Protein AF-A0A646SZH4-F1 (afdb_monomer_lite)

Structure (mmCIF, N/CA/C/O backbone):
data_AF-A0A646SZH4-F1
#
_entry.id   AF-A0A646SZH4-F1
#
loop_
_atom_site.group_PDB
_atom_site.id
_atom_site.type_symbol
_atom_site.label_atom_id
_atom_site.label_alt_id
_atom_site.label_comp_id
_atom_site.label_asym_id
_atom_site.label_entity_id
_atom_site.label_seq_id
_atom_site.pdbx_PDB_ins_code
_atom_site.Cartn_x
_atom_site.Cartn_y
_atom_site.Cartn_z
_atom_site.occupancy
_atom_site.B_iso_or_equiv
_atom_site.auth_seq_id
_atom_site.auth_comp_id
_atom_site.auth_asym_id
_atom_site.auth_atom_id
_atom_site.pdbx_PDB_model_num
ATOM 1 N N . LYS A 1 1 ? -3.674 -12.972 -6.506 1.00 77.25 1 LYS A N 1
ATOM 2 C CA . LYS A 1 1 ? -2.337 -12.340 -6.353 1.00 77.25 1 LYS A CA 1
ATOM 3 C C . LYS A 1 1 ? -2.435 -10.826 -6.140 1.00 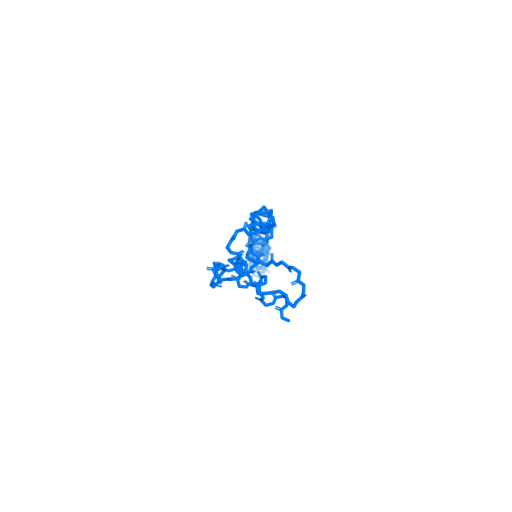77.25 1 LYS A C 1
ATOM 5 O O . LYS A 1 1 ? -1.897 -10.365 -5.151 1.00 77.25 1 LYS A O 1
ATOM 10 N N . ALA A 1 2 ? -3.189 -10.075 -6.956 1.00 86.81 2 ALA A N 1
ATOM 11 C CA . ALA A 1 2 ? -3.334 -8.615 -6.804 1.00 86.81 2 ALA A CA 1
ATOM 12 C C . ALA A 1 2 ? -3.737 -8.146 -5.387 1.00 86.81 2 ALA A C 1
ATOM 14 O O . ALA A 1 2 ? -3.052 -7.314 -4.805 1.00 86.81 2 ALA A O 1
ATOM 15 N N . TYR A 1 3 ? -4.779 -8.740 -4.791 1.00 89.56 3 TYR A N 1
ATOM 16 C CA . TYR A 1 3 ? -5.211 -8.403 -3.424 1.00 89.56 3 TYR A CA 1
ATOM 17 C C . TYR A 1 3 ? -4.104 -8.587 -2.371 1.00 89.56 3 TYR A C 1
ATOM 19 O O . TYR A 1 3 ? -3.931 -7.746 -1.497 1.00 89.56 3 TYR A O 1
ATOM 27 N N . GLN A 1 4 ? -3.311 -9.655 -2.485 1.00 92.62 4 GLN A N 1
ATOM 28 C CA . GLN A 1 4 ? -2.200 -9.926 -1.571 1.00 92.62 4 GLN A CA 1
ATOM 29 C C . GLN A 1 4 ? -1.112 -8.849 -1.671 1.00 92.62 4 GLN A C 1
ATOM 31 O O . GLN A 1 4 ? -0.610 -8.404 -0.643 1.00 92.62 4 GLN A O 1
ATOM 36 N N . CYS A 1 5 ? -0.777 -8.404 -2.887 1.00 93.50 5 CYS A N 1
ATOM 37 C CA . CYS A 1 5 ? 0.184 -7.319 -3.086 1.00 93.50 5 CYS A CA 1
ATOM 38 C C . CYS A 1 5 ? -0.333 -6.008 -2.481 1.00 93.50 5 CYS A C 1
ATOM 40 O O . CYS A 1 5 ? 0.395 -5.337 -1.758 1.00 93.50 5 CYS A O 1
ATOM 42 N N . LEU A 1 6 ? -1.608 -5.675 -2.704 1.00 92.00 6 LEU A N 1
ATOM 43 C CA . LEU A 1 6 ? -2.226 -4.482 -2.118 1.00 92.00 6 LEU A CA 1
ATOM 44 C C . LEU A 1 6 ? -2.271 -4.545 -0.589 1.00 92.00 6 LEU A C 1
ATOM 46 O O . LEU A 1 6 ? -2.026 -3.541 0.068 1.00 92.00 6 LEU A O 1
ATOM 50 N N . PHE A 1 7 ? -2.514 -5.720 -0.010 1.00 91.81 7 PHE A N 1
ATOM 51 C CA . PHE A 1 7 ? -2.462 -5.914 1.438 1.00 91.81 7 PHE A CA 1
ATOM 52 C C . PHE A 1 7 ? -1.040 -5.742 2.007 1.00 91.81 7 PHE A C 1
ATOM 54 O O . PHE A 1 7 ? -0.850 -5.110 3.047 1.00 91.81 7 PHE A O 1
ATOM 61 N N . GLN A 1 8 ? -0.017 -6.248 1.315 1.00 93.94 8 GLN A N 1
ATOM 62 C CA . GLN A 1 8 ? 1.391 -6.032 1.679 1.00 93.94 8 GLN A CA 1
ATOM 63 C C . GLN A 1 8 ? 1.779 -4.549 1.616 1.00 93.94 8 GLN A C 1
ATOM 65 O O . GLN A 1 8 ? 2.417 -4.028 2.532 1.00 93.94 8 GLN A O 1
ATOM 70 N N . VAL A 1 9 ? 1.311 -3.842 0.585 1.00 93.88 9 VAL A N 1
ATOM 71 C CA . VAL A 1 9 ? 1.461 -2.386 0.470 1.00 93.88 9 VAL A CA 1
ATOM 72 C C . VAL A 1 9 ? 0.734 -1.668 1.605 1.00 93.88 9 VAL A C 1
ATOM 74 O O . VAL A 1 9 ? 1.319 -0.797 2.243 1.00 93.88 9 VAL A O 1
ATOM 77 N N . ALA A 1 10 ? -0.498 -2.071 1.921 1.00 92.69 10 ALA A N 1
ATOM 78 C CA . ALA A 1 10 ? -1.294 -1.443 2.971 1.00 92.69 10 ALA A CA 1
ATOM 79 C C . ALA A 1 10 ? -0.683 -1.596 4.374 1.00 92.69 10 ALA A C 1
ATOM 81 O O . ALA A 1 10 ? -0.842 -0.725 5.224 1.00 92.69 10 ALA A O 1
ATOM 82 N N . THR A 1 11 ? 0.045 -2.690 4.602 1.00 92.06 11 THR A N 1
ATOM 83 C CA . THR A 1 11 ? 0.745 -2.983 5.863 1.00 92.06 11 THR A CA 1
ATOM 84 C C . THR A 1 11 ? 2.193 -2.484 5.886 1.00 92.06 11 THR A C 1
ATOM 86 O O . THR A 1 11 ? 2.896 -2.714 6.870 1.00 92.06 11 THR A O 1
ATOM 89 N N . PHE A 1 12 ? 2.654 -1.821 4.818 1.00 91.44 12 PHE A N 1
ATOM 90 C CA . PHE A 1 12 ? 4.036 -1.369 4.620 1.00 91.44 12 PHE A CA 1
ATOM 91 C C . PHE A 1 12 ? 5.096 -2.480 4.739 1.00 91.44 12 PHE A C 1
ATOM 93 O O . PHE A 1 12 ? 6.264 -2.213 5.027 1.00 91.44 12 PHE A O 1
ATOM 100 N N . LYS A 1 13 ? 4.733 -3.741 4.479 1.00 92.62 13 LYS A N 1
ATOM 101 C CA . LYS A 1 13 ? 5.656 -4.887 4.521 1.00 92.62 13 LYS A CA 1
ATOM 102 C C . LYS A 1 13 ? 5.921 -5.404 3.114 1.00 92.62 13 LYS A C 1
ATOM 104 O O . LYS A 1 13 ? 5.003 -5.850 2.443 1.00 92.62 13 LYS A O 1
ATOM 109 N N . GLY A 1 14 ? 7.176 -5.347 2.662 1.00 91.88 14 GLY A N 1
ATOM 110 C CA . GLY A 1 14 ? 7.549 -5.765 1.298 1.00 91.88 14 GLY A CA 1
ATOM 111 C C . GLY A 1 14 ? 7.050 -4.826 0.188 1.00 91.88 14 GLY A C 1
ATOM 112 O O . GLY A 1 14 ? 7.234 -5.107 -0.992 1.00 91.88 14 GLY A O 1
ATOM 113 N N . TRP A 1 15 ? 6.454 -3.685 0.550 1.00 94.25 15 TRP A N 1
ATOM 114 C CA . TRP A 1 15 ? 5.832 -2.746 -0.386 1.00 94.25 15 TRP A CA 1
ATOM 115 C C . TRP A 1 15 ? 6.820 -2.110 -1.371 1.00 94.25 15 TRP A C 1
ATOM 117 O O . TRP A 1 15 ? 6.455 -1.859 -2.513 1.00 94.25 15 TRP A O 1
ATOM 127 N N . ILE A 1 16 ? 8.076 -1.905 -0.957 1.00 94.75 16 ILE A N 1
ATOM 128 C CA . ILE A 1 16 ? 9.127 -1.313 -1.799 1.00 94.75 16 ILE A CA 1
ATOM 129 C C . ILE A 1 16 ? 9.408 -2.191 -3.022 1.00 94.75 16 ILE A C 1
ATOM 131 O O . ILE A 1 16 ? 9.535 -1.673 -4.123 1.00 94.75 16 ILE A O 1
ATOM 135 N N . GLN A 1 17 ? 9.475 -3.514 -2.847 1.00 95.00 17 GLN A N 1
ATOM 136 C CA . GLN A 1 17 ? 9.743 -4.450 -3.946 1.00 95.00 17 GLN A CA 1
ATOM 137 C C . GLN A 1 17 ? 8.598 -4.423 -4.961 1.00 95.00 17 GLN A C 1
ATOM 139 O O . GLN A 1 17 ? 8.831 -4.221 -6.144 1.00 95.00 17 GLN A O 1
ATOM 144 N N . ILE A 1 18 ? 7.355 -4.499 -4.473 1.00 95.31 18 ILE A N 1
ATOM 145 C CA . ILE A 1 18 ? 6.149 -4.405 -5.309 1.00 95.31 18 ILE A CA 1
ATOM 146 C C . ILE A 1 18 ? 6.099 -3.071 -6.061 1.00 95.31 18 ILE A C 1
ATOM 148 O O . ILE 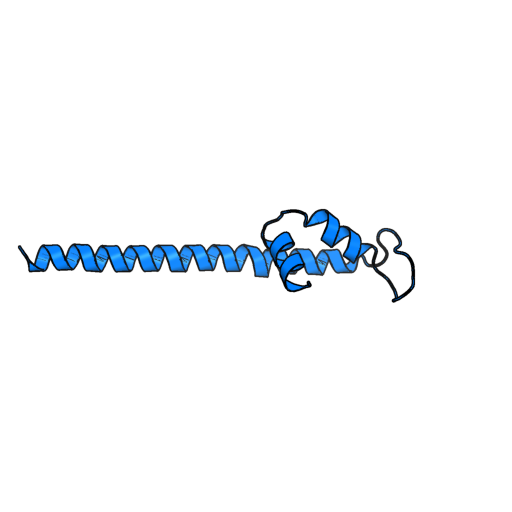A 1 18 ? 5.751 -3.033 -7.239 1.00 95.31 18 ILE A O 1
ATOM 152 N N . MET A 1 19 ? 6.421 -1.974 -5.374 1.00 95.69 19 MET A N 1
ATOM 153 C CA . MET A 1 19 ? 6.414 -0.641 -5.958 1.00 95.69 19 MET A CA 1
ATOM 154 C C . MET A 1 19 ? 7.480 -0.521 -7.053 1.00 95.69 19 MET A C 1
ATOM 156 O O . MET A 1 19 ? 7.158 -0.079 -8.151 1.00 95.69 19 MET A O 1
ATOM 160 N N . ASN A 1 20 ? 8.711 -0.961 -6.785 1.00 95.00 20 ASN A N 1
ATOM 161 C CA . ASN A 1 20 ? 9.802 -0.934 -7.758 1.00 95.00 20 ASN A CA 1
ATOM 162 C C . ASN A 1 20 ? 9.481 -1.793 -8.990 1.00 95.00 20 ASN A C 1
ATOM 164 O O . ASN A 1 20 ? 9.623 -1.315 -10.111 1.00 95.00 20 ASN A O 1
ATOM 168 N N . ASP A 1 21 ? 8.954 -3.006 -8.796 1.00 94.88 21 ASP A N 1
ATOM 169 C CA . ASP A 1 21 ? 8.544 -3.885 -9.898 1.00 94.88 21 ASP A CA 1
ATOM 170 C C . ASP A 1 21 ? 7.454 -3.238 -10.773 1.00 94.88 21 ASP A C 1
ATOM 172 O O . ASP A 1 21 ? 7.446 -3.396 -11.995 1.00 94.88 21 ASP A O 1
ATOM 176 N N . ALA A 1 22 ? 6.534 -2.483 -10.163 1.00 94.69 22 ALA A N 1
ATOM 177 C CA . ALA A 1 22 ? 5.497 -1.749 -10.882 1.00 94.69 22 ALA A CA 1
ATOM 178 C C . ALA A 1 22 ? 6.048 -0.520 -11.628 1.00 94.69 22 ALA A C 1
ATOM 180 O O . ALA A 1 22 ? 5.636 -0.259 -12.758 1.00 94.69 22 ALA A O 1
ATOM 181 N N . ILE A 1 23 ? 6.986 0.219 -11.037 1.00 96.56 23 ILE A N 1
ATOM 182 C CA . ILE A 1 23 ? 7.630 1.392 -11.654 1.00 96.56 23 ILE A CA 1
ATOM 183 C C . ILE A 1 23 ? 8.501 0.990 -12.847 1.00 96.56 23 ILE A C 1
ATOM 185 O O . ILE A 1 23 ? 8.527 1.684 -13.863 1.00 96.56 23 ILE A O 1
ATOM 189 N N . ASP A 1 24 ? 9.178 -0.150 -12.753 1.00 96.50 24 ASP A N 1
ATOM 190 C CA . ASP A 1 24 ? 10.055 -0.643 -13.815 1.00 96.50 24 ASP A CA 1
ATOM 191 C C . ASP A 1 24 ? 9.283 -1.392 -14.919 1.00 96.50 24 ASP A C 1
ATOM 193 O O . ASP A 1 24 ? 9.862 -1.803 -15.936 1.00 96.50 24 ASP A O 1
ATOM 197 N N . SER A 1 25 ? 7.969 -1.573 -14.730 1.00 94.81 25 SER A N 1
ATOM 198 C CA . SER A 1 25 ? 7.096 -2.291 -15.655 1.00 94.81 25 SER A CA 1
ATOM 199 C C . SER A 1 25 ? 6.897 -1.550 -16.980 1.00 94.81 25 SER A C 1
ATOM 201 O O . SER A 1 25 ? 6.866 -0.320 -17.060 1.00 94.81 25 SER A O 1
ATOM 203 N N . ARG A 1 26 ? 6.759 -2.336 -18.049 1.00 92.12 26 ARG A N 1
ATOM 204 C CA . ARG A 1 26 ? 6.519 -1.872 -19.420 1.00 92.12 26 ARG A CA 1
ATOM 205 C C . ARG A 1 26 ? 5.685 -2.913 -20.172 1.00 92.12 26 ARG A C 1
ATOM 207 O O . ARG A 1 26 ? 4.913 -3.636 -19.547 1.00 92.12 26 ARG A O 1
ATOM 214 N N . GLU A 1 27 ? 5.769 -2.964 -21.497 1.00 93.88 27 GLU A N 1
ATOM 215 C CA . GLU A 1 27 ? 4.946 -3.866 -22.308 1.00 93.88 27 GLU A CA 1
ATOM 216 C C . GLU A 1 27 ? 5.149 -5.348 -21.959 1.00 93.88 27 GLU A C 1
ATOM 218 O O . GLU A 1 27 ? 6.234 -5.789 -21.568 1.00 93.88 27 GLU A O 1
ATOM 223 N N . VAL A 1 28 ? 4.093 -6.140 -22.157 1.00 93.12 28 VAL A N 1
ATOM 224 C CA . VAL A 1 28 ? 4.124 -7.589 -21.936 1.00 93.12 28 VAL A CA 1
ATOM 225 C C . VAL A 1 28 ? 5.205 -8.229 -22.811 1.00 93.12 28 VAL A C 1
ATOM 227 O O . VAL A 1 28 ? 5.289 -7.976 -24.010 1.00 93.12 28 VAL A O 1
ATOM 230 N N . GLY A 1 29 ? 6.037 -9.076 -22.204 1.00 93.88 29 GLY A N 1
ATOM 231 C CA . GLY A 1 29 ? 7.132 -9.760 -22.898 1.00 93.88 29 GLY A CA 1
ATOM 232 C C . GLY A 1 29 ? 8.399 -8.916 -23.080 1.00 93.88 29 GLY A C 1
ATOM 233 O O . GLY A 1 29 ? 9.362 -9.394 -23.677 1.00 93.88 29 GLY A O 1
ATOM 234 N N . LYS A 1 30 ? 8.441 -7.686 -22.553 1.00 94.81 30 LYS A N 1
ATOM 235 C CA . LYS A 1 30 ? 9.673 -6.898 -22.437 1.00 94.81 30 LYS A CA 1
ATOM 236 C C . LYS A 1 30 ? 10.249 -7.051 -21.027 1.00 94.81 30 LYS A C 1
ATOM 238 O O . LYS A 1 30 ? 9.511 -7.077 -20.047 1.00 94.81 30 LYS A O 1
ATOM 243 N N . GLN A 1 31 ? 11.578 -7.123 -20.927 1.00 94.06 31 GLN A N 1
ATOM 244 C CA . GLN A 1 31 ? 12.288 -7.044 -19.640 1.00 94.06 31 GLN A CA 1
ATOM 245 C C . G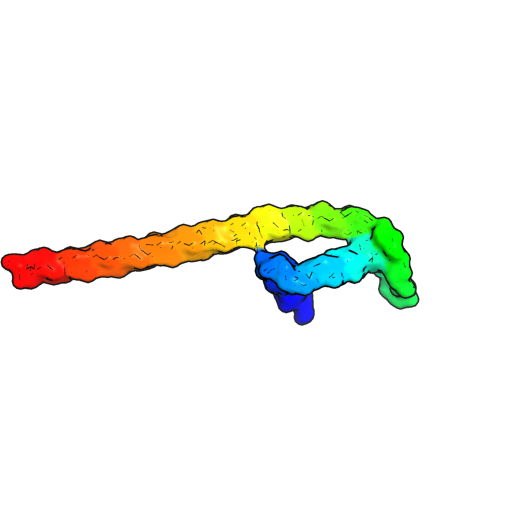LN A 1 31 ? 11.923 -5.730 -18.925 1.00 94.06 31 GLN A C 1
ATOM 247 O O . GLN A 1 31 ? 11.553 -4.809 -19.628 1.00 94.06 31 GLN A O 1
ATOM 252 N N . PRO A 1 32 ? 12.031 -5.543 -17.602 1.00 95.62 32 PRO A N 1
ATOM 253 C CA . PRO A 1 32 ? 11.855 -4.229 -16.964 1.00 95.62 32 PRO A CA 1
ATOM 254 C C . PRO A 1 32 ? 12.970 -3.237 -17.351 1.00 95.62 32 PRO A C 1
ATOM 256 O O . PRO A 1 32 ? 14.041 -3.658 -17.796 1.00 95.62 32 PRO A O 1
ATOM 259 N N . ILE A 1 33 ? 12.723 -1.928 -17.258 1.00 95.19 33 ILE A N 1
ATOM 260 C CA . ILE A 1 33 ? 13.768 -0.881 -17.262 1.00 95.19 33 ILE A CA 1
ATOM 261 C C . ILE A 1 33 ? 13.466 0.043 -16.104 1.00 95.19 33 ILE A C 1
ATOM 263 O O . ILE A 1 33 ? 12.325 0.483 -15.951 1.00 95.19 33 ILE A O 1
ATOM 267 N N . ARG A 1 34 ? 14.527 0.387 -15.377 1.00 94.31 34 ARG A N 1
ATOM 268 C CA . ARG A 1 34 ? 14.480 1.300 -14.249 1.00 94.31 34 ARG A CA 1
ATOM 269 C C . ARG A 1 34 ? 13.685 2.567 -14.572 1.00 94.31 34 ARG A C 1
ATOM 271 O O . ARG A 1 34 ? 14.025 3.275 -15.516 1.00 94.31 34 ARG A O 1
ATOM 278 N N . GLU A 1 35 ? 12.669 2.843 -13.760 1.00 93.19 35 GLU A N 1
ATOM 279 C CA . GLU A 1 35 ? 11.886 4.087 -13.770 1.00 93.19 35 GLU A CA 1
ATOM 280 C C . GLU A 1 35 ? 11.167 4.393 -15.101 1.00 93.19 35 GLU A C 1
ATOM 282 O O . GLU A 1 35 ? 10.851 5.545 -15.394 1.00 93.19 35 GLU A O 1
ATOM 287 N N . THR A 1 36 ? 10.836 3.366 -15.897 1.00 95.00 36 THR A N 1
ATOM 288 C CA . THR A 1 36 ? 10.071 3.546 -17.151 1.00 95.00 36 THR A CA 1
ATOM 289 C C . THR A 1 36 ? 8.664 4.096 -16.904 1.00 95.00 36 THR A C 1
ATOM 291 O O . THR A 1 36 ? 8.179 4.926 -17.672 1.00 95.00 36 THR A O 1
ATOM 294 N N . ASN A 1 37 ? 7.995 3.645 -15.841 1.00 93.56 37 ASN A N 1
ATOM 295 C CA . ASN A 1 37 ? 6.611 3.988 -15.532 1.00 93.56 37 ASN A CA 1
ATOM 296 C C . ASN A 1 37 ? 6.511 4.810 -14.240 1.00 93.56 37 ASN A C 1
ATOM 298 O O . ASN A 1 37 ? 5.931 4.394 -13.235 1.00 93.56 37 ASN A O 1
ATOM 302 N N . ILE A 1 38 ? 7.081 6.015 -14.276 1.00 93.25 38 ILE A N 1
ATOM 303 C CA . ILE A 1 38 ? 7.157 6.922 -13.122 1.00 93.25 38 ILE A CA 1
ATOM 304 C C . ILE A 1 38 ? 5.782 7.301 -12.539 1.00 93.25 38 ILE A C 1
ATOM 306 O O . ILE A 1 38 ? 5.658 7.573 -11.347 1.00 93.25 38 ILE A O 1
ATOM 310 N N . TYR A 1 39 ? 4.713 7.264 -13.339 1.00 94.25 39 TYR A N 1
ATOM 311 C CA . TYR A 1 39 ? 3.357 7.568 -12.870 1.00 94.25 39 TYR A CA 1
ATOM 312 C C . TYR A 1 39 ? 2.838 6.566 -11.826 1.00 94.25 39 TYR A C 1
ATOM 314 O O . TYR A 1 39 ? 1.928 6.894 -11.063 1.00 94.25 39 TYR A O 1
ATOM 322 N N . MET A 1 40 ? 3.443 5.378 -11.725 1.00 94.69 40 MET A N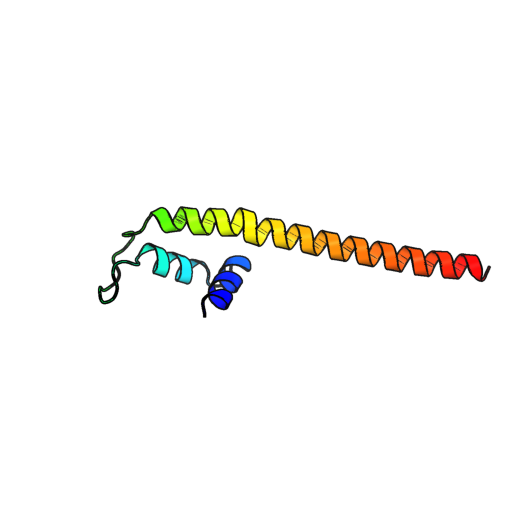 1
ATOM 323 C CA . MET A 1 40 ? 3.082 4.382 -10.713 1.00 94.69 40 MET A CA 1
ATOM 324 C C . MET A 1 40 ? 3.357 4.857 -9.283 1.00 94.69 40 MET A C 1
ATOM 326 O O . MET A 1 40 ? 2.632 4.454 -8.374 1.00 94.69 40 MET A O 1
ATOM 330 N N . TYR A 1 41 ? 4.304 5.780 -9.063 1.00 94.19 41 TYR A N 1
ATOM 331 C CA . TYR A 1 41 ? 4.483 6.405 -7.746 1.00 94.19 41 TYR A CA 1
ATOM 332 C C . TYR A 1 41 ? 3.195 7.071 -7.256 1.00 94.19 41 TYR A C 1
ATOM 334 O O . TYR A 1 41 ? 2.803 6.885 -6.105 1.00 94.19 41 TYR A O 1
ATOM 342 N N . LEU A 1 42 ? 2.504 7.803 -8.137 1.00 95.75 42 LEU A N 1
ATOM 343 C CA . LEU A 1 42 ? 1.260 8.482 -7.780 1.00 95.75 42 LEU A CA 1
ATOM 344 C C . LEU A 1 42 ? 0.189 7.473 -7.372 1.00 95.75 42 LEU A C 1
ATOM 346 O O . LEU A 1 42 ? -0.463 7.672 -6.350 1.00 95.75 42 LEU A O 1
ATOM 350 N N . TYR A 1 43 ? 0.055 6.365 -8.105 1.00 94.94 43 TYR A N 1
ATOM 351 C CA . TYR A 1 43 ? -0.879 5.296 -7.750 1.00 94.94 43 TYR A CA 1
ATOM 352 C C . TYR A 1 43 ? -0.666 4.800 -6.311 1.00 94.94 43 TYR A C 1
ATOM 354 O O . TYR A 1 43 ? -1.621 4.751 -5.532 1.00 94.94 43 TYR A O 1
ATOM 362 N N . PHE A 1 44 ? 0.578 4.492 -5.926 1.00 95.06 44 PHE A N 1
ATOM 363 C CA . PHE A 1 44 ? 0.872 4.014 -4.572 1.00 95.06 44 PHE A CA 1
ATOM 364 C C . PHE A 1 44 ? 0.669 5.089 -3.504 1.00 95.06 44 PHE A C 1
ATOM 366 O O . PHE A 1 44 ? 0.147 4.776 -2.435 1.00 95.06 44 PHE A O 1
ATOM 373 N N . VAL A 1 45 ? 1.003 6.351 -3.786 1.00 94.50 45 VAL A N 1
ATOM 374 C CA . VAL A 1 45 ? 0.739 7.470 -2.866 1.00 94.50 45 VAL A CA 1
ATOM 375 C C . VAL A 1 45 ? -0.761 7.612 -2.601 1.00 94.50 45 VAL A C 1
ATOM 377 O O . VAL A 1 45 ? -1.179 7.638 -1.443 1.00 94.50 45 VAL A O 1
ATOM 380 N N . PHE A 1 46 ? -1.587 7.628 -3.652 1.00 94.69 46 PHE A N 1
ATOM 381 C CA . PHE A 1 46 ? -3.043 7.680 -3.510 1.00 94.69 46 PHE A CA 1
ATOM 382 C C . PHE A 1 46 ? -3.579 6.466 -2.746 1.00 94.69 46 PHE A C 1
ATOM 384 O O . PHE A 1 46 ? -4.379 6.622 -1.825 1.00 94.69 46 PHE A O 1
ATOM 391 N N . PHE A 1 47 ? -3.110 5.260 -3.068 1.00 94.00 47 PHE A N 1
ATOM 392 C CA . PHE A 1 47 ? -3.533 4.046 -2.373 1.00 94.00 47 PHE A CA 1
ATOM 393 C C . PHE A 1 47 ? -3.160 4.054 -0.883 1.00 94.00 47 PHE A C 1
ATOM 395 O O . PHE A 1 47 ? -3.958 3.634 -0.052 1.00 94.00 47 PHE A O 1
ATOM 402 N N . ILE A 1 48 ? -1.986 4.560 -0.511 1.00 91.31 48 ILE A N 1
ATOM 403 C CA . ILE A 1 48 ? -1.563 4.623 0.894 1.00 91.31 48 ILE A CA 1
ATOM 404 C C . ILE A 1 48 ? -2.400 5.646 1.676 1.00 91.31 48 ILE A C 1
ATOM 406 O O . ILE A 1 48 ? -2.859 5.350 2.782 1.00 91.31 48 ILE A O 1
ATOM 410 N N . ILE A 1 49 ? -2.633 6.829 1.099 1.00 90.81 49 ILE A N 1
ATOM 411 C CA . ILE A 1 49 ? -3.403 7.898 1.749 1.00 90.81 49 ILE A CA 1
ATOM 412 C C . ILE A 1 49 ? -4.878 7.499 1.880 1.00 90.81 49 ILE A C 1
ATOM 414 O O . ILE A 1 49 ? -5.447 7.565 2.966 1.00 90.81 49 ILE A O 1
ATOM 418 N N . PHE A 1 50 ? -5.513 7.072 0.790 1.00 89.00 50 PHE A N 1
ATOM 419 C CA . PHE A 1 50 ? -6.950 6.788 0.788 1.00 89.00 50 PHE A CA 1
ATOM 420 C C . PHE A 1 50 ? -7.280 5.358 1.203 1.00 89.00 50 PHE A C 1
ATOM 422 O O . PHE A 1 50 ? -8.301 5.128 1.835 1.00 89.00 50 PHE A O 1
ATOM 429 N N . GLY A 1 51 ? -6.444 4.387 0.855 1.00 85.38 51 GLY A N 1
ATOM 430 C CA . GLY A 1 51 ? -6.656 2.987 1.205 1.00 85.38 51 GLY A CA 1
ATOM 431 C C . GLY A 1 51 ? -6.235 2.713 2.641 1.00 85.38 51 GLY A C 1
ATOM 432 O O . GLY A 1 51 ? -7.075 2.399 3.480 1.00 85.38 51 GLY A O 1
ATOM 433 N N . SER A 1 52 ? -4.945 2.847 2.947 1.00 85.31 52 SER A N 1
ATOM 434 C CA . SER A 1 52 ? -4.404 2.413 4.241 1.00 85.31 52 SER A CA 1
ATOM 435 C C . SER A 1 52 ? -4.820 3.323 5.393 1.00 85.31 52 SER A C 1
ATOM 437 O O . SER A 1 52 ? -5.330 2.839 6.401 1.00 85.31 52 SER A O 1
ATOM 439 N N . PHE A 1 53 ? -4.624 4.637 5.256 1.00 85.00 53 PHE A N 1
ATOM 440 C CA . PHE A 1 53 ? -4.854 5.568 6.363 1.00 85.00 53 PHE A CA 1
ATOM 441 C C . PHE A 1 53 ? -6.344 5.695 6.709 1.00 85.00 53 PHE A C 1
ATOM 443 O O . PHE A 1 53 ? -6.715 5.590 7.877 1.00 85.00 53 PHE A O 1
ATOM 450 N N . PHE A 1 54 ? -7.218 5.833 5.706 1.00 89.06 54 PHE A N 1
ATOM 451 C CA . PHE A 1 54 ? -8.665 5.885 5.940 1.00 89.06 54 PHE A CA 1
ATOM 452 C C . PHE A 1 54 ? -9.207 4.571 6.515 1.00 89.06 54 PHE A C 1
ATOM 454 O O . PHE A 1 54 ? -9.938 4.598 7.502 1.00 89.06 54 PHE A O 1
ATOM 461 N N . THR A 1 55 ? -8.821 3.419 5.948 1.00 88.69 55 THR A N 1
ATOM 462 C CA . THR A 1 55 ? -9.324 2.114 6.410 1.00 88.69 55 THR A CA 1
ATOM 463 C C . THR A 1 55 ? -8.882 1.813 7.839 1.00 88.69 55 THR A C 1
ATOM 465 O O . THR A 1 55 ? -9.699 1.351 8.632 1.00 88.69 55 THR A O 1
ATOM 468 N N . LEU A 1 56 ? -7.626 2.104 8.203 1.00 88.75 56 LEU A N 1
ATOM 469 C CA . LEU A 1 56 ? -7.145 1.923 9.577 1.00 88.75 56 LEU A CA 1
ATOM 470 C C . LEU A 1 56 ? -7.896 2.824 10.562 1.00 88.75 56 LEU A C 1
ATOM 472 O O . LEU A 1 56 ? -8.354 2.343 11.597 1.00 88.75 56 LEU A O 1
ATOM 476 N N . ASN A 1 57 ? -8.071 4.103 10.226 1.00 88.75 57 ASN A N 1
ATOM 477 C CA . ASN A 1 57 ? -8.783 5.046 11.088 1.00 88.75 57 ASN A CA 1
ATOM 478 C C . ASN A 1 57 ? -10.260 4.664 11.260 1.00 88.75 57 ASN A C 1
ATOM 480 O O . ASN A 1 57 ? -10.777 4.704 12.375 1.00 88.75 57 ASN A O 1
ATOM 484 N N . LEU A 1 58 ? -10.928 4.234 10.185 1.00 90.88 58 LEU A N 1
ATOM 485 C CA . LEU A 1 58 ? -12.307 3.748 10.238 1.00 90.88 58 LEU A CA 1
ATOM 486 C C . LEU A 1 58 ? -12.417 2.477 11.088 1.00 90.88 58 LEU A C 1
ATOM 488 O O . LEU A 1 58 ? -13.317 2.366 11.916 1.00 90.88 58 LEU A O 1
ATOM 492 N N . PHE A 1 59 ? -11.494 1.530 10.911 1.00 93.88 59 PHE A N 1
ATOM 493 C CA . PHE A 1 59 ? -11.484 0.278 11.662 1.00 93.88 59 PHE A CA 1
ATOM 494 C C . PHE A 1 59 ? -11.318 0.518 13.167 1.00 93.88 59 PHE A C 1
ATOM 496 O O . PHE A 1 59 ? -12.069 -0.041 13.965 1.00 93.88 59 PHE A O 1
ATOM 503 N N . ILE A 1 60 ? -10.389 1.399 13.554 1.00 94.69 60 ILE A N 1
ATOM 504 C CA . ILE A 1 60 ? -10.207 1.812 14.952 1.00 94.69 60 ILE A CA 1
ATOM 505 C C . ILE A 1 60 ? -11.483 2.478 15.485 1.00 94.69 60 ILE A C 1
ATOM 507 O O . ILE A 1 60 ? -11.909 2.154 16.592 1.00 94.69 60 ILE A O 1
ATOM 511 N N . GLY A 1 61 ? -12.118 3.351 14.696 1.00 96.00 61 GLY A N 1
ATOM 512 C CA . GLY A 1 61 ? -13.382 3.997 15.061 1.00 96.00 61 GLY A CA 1
ATOM 513 C C . GLY A 1 61 ? -14.490 2.989 15.371 1.00 96.00 61 GLY A C 1
ATOM 514 O O . GLY A 1 61 ? -15.042 3.000 16.467 1.00 96.00 61 GLY A O 1
ATOM 515 N N . VAL A 1 62 ? -14.741 2.045 14.460 1.00 96.19 62 VA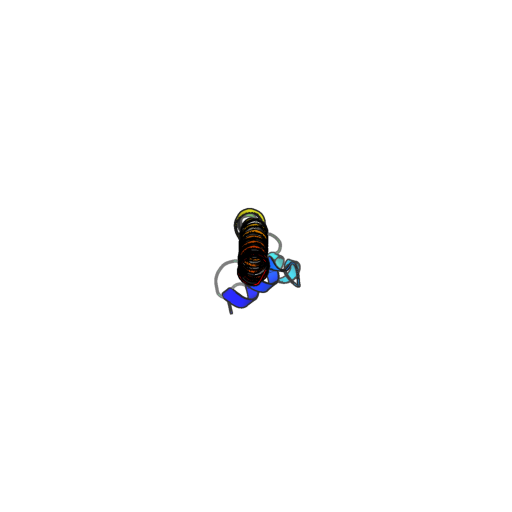L A N 1
ATOM 516 C CA . VAL A 1 62 ? -15.761 0.996 14.640 1.00 96.19 62 VAL A CA 1
ATOM 517 C C . VAL A 1 62 ? -15.474 0.127 15.866 1.00 96.19 62 VAL A C 1
ATOM 519 O O . VAL A 1 62 ? -16.396 -0.225 16.602 1.00 96.19 62 VAL A O 1
ATOM 522 N N . ILE A 1 63 ? -14.205 -0.209 16.116 1.00 95.75 63 ILE A N 1
ATOM 523 C CA . ILE A 1 63 ? -13.813 -0.978 17.302 1.00 95.75 63 ILE A CA 1
ATOM 524 C C . ILE A 1 63 ? -14.125 -0.201 18.582 1.00 95.75 63 ILE A C 1
ATOM 526 O O . ILE A 1 63 ? -14.741 -0.752 19.494 1.00 95.75 63 ILE A O 1
ATOM 530 N N . ILE A 1 64 ? -13.716 1.067 18.658 1.00 96.31 64 ILE A N 1
ATOM 531 C CA . ILE A 1 64 ? -13.950 1.915 19.833 1.00 96.31 64 ILE A CA 1
ATOM 532 C C . ILE A 1 64 ? -15.450 2.087 20.082 1.00 96.31 64 ILE A C 1
ATOM 534 O O . ILE A 1 64 ? -15.898 1.952 21.223 1.00 96.31 64 ILE A O 1
ATOM 538 N N . ASP A 1 65 ? -16.230 2.333 19.032 1.00 96.31 65 ASP A N 1
ATOM 539 C CA . ASP A 1 65 ? -17.682 2.475 19.129 1.00 96.31 65 ASP A CA 1
ATOM 540 C C . ASP A 1 65 ? -18.331 1.190 19.650 1.00 96.31 65 ASP A C 1
ATOM 542 O O . ASP A 1 65 ? -19.156 1.238 20.567 1.00 96.31 65 ASP A O 1
ATOM 546 N N . ASN A 1 66 ? -17.891 0.028 19.158 1.00 94.62 66 ASN A N 1
ATOM 547 C CA . ASN A 1 66 ? -18.376 -1.263 19.634 1.00 94.62 66 ASN A CA 1
ATOM 548 C C . ASN A 1 66 ? -18.032 -1.503 21.116 1.00 94.62 66 ASN A C 1
ATOM 550 O O . ASN A 1 66 ? -18.896 -1.918 21.890 1.00 94.62 66 ASN A O 1
ATOM 554 N N . PHE A 1 67 ? -16.805 -1.187 21.543 1.00 95.00 67 PHE A N 1
ATOM 555 C CA . PHE A 1 67 ? -16.407 -1.281 22.952 1.00 95.00 67 PHE A CA 1
ATOM 556 C C . PHE A 1 67 ? -17.223 -0.344 23.850 1.00 95.00 67 PHE A C 1
ATOM 558 O O . PHE A 1 67 ? -17.641 -0.738 24.943 1.00 95.00 67 PHE A O 1
ATOM 565 N N . ASN A 1 68 ? -17.494 0.880 23.395 1.00 94.31 68 ASN A N 1
ATOM 566 C CA . ASN A 1 68 ? -18.329 1.832 24.124 1.00 94.31 68 ASN A CA 1
ATOM 567 C C . ASN A 1 68 ? -19.778 1.343 24.257 1.00 94.31 68 ASN A C 1
ATOM 569 O O . ASN A 1 68 ? -20.386 1.507 25.318 1.00 94.31 68 ASN A O 1
ATOM 573 N N . GLU A 1 69 ? -20.330 0.712 23.220 1.00 93.81 69 GLU A N 1
ATOM 574 C CA . GLU A 1 69 ? -21.667 0.118 23.260 1.00 93.81 69 GLU A CA 1
ATOM 575 C C . GLU A 1 69 ? -21.740 -1.056 24.251 1.00 93.81 69 GLU A C 1
ATOM 577 O O . GLU A 1 69 ? -22.664 -1.122 25.066 1.00 93.81 69 GLU A O 1
ATOM 582 N N . GLN A 1 70 ? -20.737 -1.943 24.247 1.00 91.06 70 GLN A N 1
ATOM 583 C CA . GLN A 1 70 ? -20.642 -3.044 25.212 1.00 91.06 70 GLN A CA 1
ATOM 584 C C . GLN A 1 70 ? -20.539 -2.528 26.655 1.00 91.06 70 GLN A C 1
ATOM 586 O O . GLN A 1 70 ? -21.248 -3.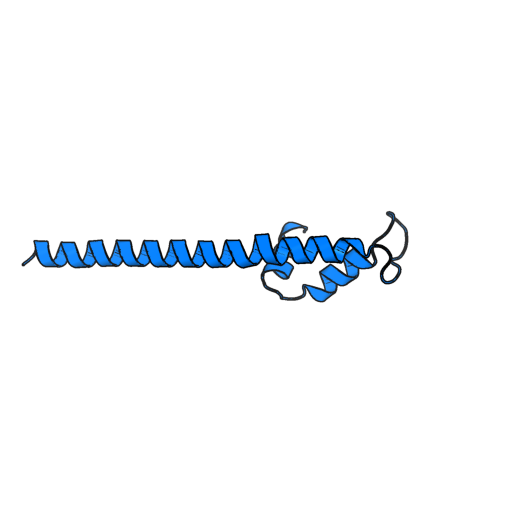016 27.537 1.00 91.06 70 GLN A O 1
ATOM 591 N N . LYS A 1 71 ? -19.722 -1.493 26.897 1.00 89.94 71 LYS A N 1
ATOM 592 C CA . LYS A 1 71 ? -19.579 -0.870 28.221 1.00 89.94 71 LYS A CA 1
ATOM 593 C C . LYS A 1 71 ? -20.895 -0.268 28.721 1.00 89.94 71 LYS A C 1
ATOM 595 O O . LYS A 1 71 ? -21.231 -0.443 29.891 1.00 89.94 71 LYS A O 1
ATOM 600 N N . LYS A 1 72 ? -21.661 0.403 27.851 1.00 88.81 72 LYS A N 1
ATOM 601 C CA . LYS A 1 72 ? -22.986 0.949 28.200 1.00 88.81 72 LYS A CA 1
ATOM 602 C C . LYS A 1 72 ? -23.979 -0.150 28.581 1.00 88.81 72 LYS A C 1
ATOM 604 O O . LYS A 1 72 ? -24.676 -0.005 29.580 1.00 88.81 72 LYS A O 1
ATOM 609 N N . LYS A 1 73 ? -24.018 -1.259 27.833 1.00 85.31 73 LYS A N 1
ATOM 610 C CA . LYS A 1 73 ? -24.897 -2.404 28.138 1.00 85.31 73 LYS A CA 1
ATOM 611 C C . LYS A 1 73 ? -24.531 -3.076 29.466 1.00 85.31 73 LYS A C 1
ATOM 613 O O . LYS A 1 73 ? -25.422 -3.404 30.242 1.00 85.31 73 LYS A O 1
ATOM 618 N N . ALA A 1 74 ? -23.237 -3.226 29.755 1.00 78.50 74 ALA A N 1
ATOM 619 C CA . ALA A 1 74 ? -22.768 -3.781 31.025 1.00 78.50 74 ALA A CA 1
ATOM 620 C C . ALA A 1 74 ? -23.068 -2.862 32.226 1.00 78.50 74 ALA A C 1
ATOM 622 O O . ALA A 1 74 ? -23.483 -3.346 33.274 1.00 78.50 74 ALA A O 1
ATOM 623 N N . GLY A 1 75 ? -22.906 -1.542 32.071 1.00 71.31 75 GLY A N 1
ATOM 624 C CA . GLY A 1 75 ? -23.232 -0.564 33.117 1.00 71.31 75 GLY A CA 1
ATOM 625 C C . GLY A 1 75 ? -24.733 -0.462 33.407 1.00 71.31 75 GLY A C 1
ATOM 626 O O . GLY A 1 75 ? -25.130 -0.498 34.566 1.00 71.31 75 GLY A O 1
ATOM 627 N N . GLY A 1 76 ? -25.573 -0.425 32.365 1.00 65.12 76 GLY A N 1
ATOM 628 C CA . GLY A 1 76 ? -27.033 -0.370 32.521 1.00 65.12 76 GLY A CA 1
ATOM 629 C C . GLY A 1 76 ? -27.641 -1.655 33.091 1.00 65.12 76 GLY A C 1
ATOM 630 O O . GLY A 1 76 ? -28.633 -1.602 33.808 1.00 65.12 76 GLY A O 1
ATOM 631 N N . SER A 1 77 ? -27.022 -2.814 32.838 1.00 59.56 77 SER A N 1
ATOM 632 C CA . SER A 1 77 ? -27.395 -4.064 33.507 1.00 59.56 77 SER A CA 1
ATOM 633 C C . SER A 1 77 ? -27.185 -3.985 35.019 1.00 59.56 77 SER A C 1
ATOM 635 O O . SER A 1 77 ? -27.998 -4.524 35.754 1.00 59.56 77 SER A O 1
ATOM 637 N N . LEU A 1 78 ? -26.102 -3.362 35.484 1.00 60.28 78 LEU A N 1
ATOM 638 C CA . LEU A 1 78 ? -25.748 -3.325 36.904 1.00 60.28 78 LEU A CA 1
ATOM 639 C C . LEU A 1 78 ? -26.656 -2.364 37.689 1.00 60.28 78 LEU A C 1
ATOM 641 O O . LEU A 1 78 ? -27.069 -2.704 38.791 1.00 60.28 78 LEU A O 1
ATOM 645 N N . GLU A 1 79 ? -27.050 -1.236 37.084 1.00 59.91 79 GLU A N 1
ATOM 646 C CA . GLU A 1 79 ? -28.087 -0.337 37.627 1.00 59.91 79 GLU A CA 1
ATOM 647 C C . GLU A 1 79 ? -29.486 -0.966 37.644 1.00 59.91 79 GLU A C 1
ATOM 649 O O . GLU A 1 79 ? -30.294 -0.609 38.486 1.00 59.91 79 GLU A O 1
ATOM 654 N N . MET A 1 80 ? -29.792 -1.909 36.748 1.00 59.28 80 MET A N 1
ATOM 655 C CA . MET A 1 80 ? -31.084 -2.612 36.753 1.00 59.28 80 MET A CA 1
ATOM 656 C C . MET A 1 80 ? -31.198 -3.652 37.883 1.00 59.28 80 MET A C 1
ATOM 658 O O . MET A 1 80 ? -32.305 -4.058 38.234 1.00 59.28 80 MET A O 1
ATOM 662 N N . PHE A 1 81 ? -30.065 -4.112 38.425 1.00 60.59 81 PHE A N 1
ATOM 663 C CA . PHE A 1 81 ? -30.012 -5.084 39.525 1.00 60.59 81 PHE A CA 1
ATOM 664 C C . PHE A 1 81 ? -29.825 -4.443 40.910 1.00 60.59 81 PHE A C 1
ATOM 666 O O . PHE A 1 81 ? -29.929 -5.160 41.908 1.00 60.59 81 PHE A O 1
ATOM 673 N N . MET A 1 82 ? -29.535 -3.140 40.973 1.00 61.47 82 MET A N 1
ATOM 674 C CA . MET A 1 82 ? -29.464 -2.346 42.206 1.00 61.47 82 MET A CA 1
ATOM 675 C C . MET A 1 82 ? -30.765 -1.584 42.445 1.00 61.47 82 MET A C 1
ATOM 677 O O . MET A 1 82 ? -31.130 -1.449 43.633 1.00 61.47 82 MET A O 1
#

Sequence (82 aa):
KAYQCLFQVATFKGWIQIMNDAIDSREVGKQPIRETNIYMYLYFVFFIIFGSFFTLNLFIGVIIDNFNEQKKKAGGSLEMFM

Organism: Aedes albopictus (NCBI:txid7160)

Secondary structure (DSSP, 8-state):
-HHHHHHHHHTTSSHHHHHHHHHT--STTSPP-TTTTTTHHHHHHHIIIIIIIHHHHHHHHHHHHHHHHHHHHHHHHHHHH-

Foldseek 3Di:
DVVVLLVCLLVVHCVVVVLQCVQQDDDPPDDGDGRPRVCSVVVSVCCNVVPNPVVVVVVVVVVVVVVVVVVVVVVVVVVVVD

Radius of gyration: 21.66 Å; chains: 1; bounding box: 46×21×65 Å

InterPro domains:
  IPR005821 Ion transport domain [PF00520] (2-74)
  IPR043203 Voltage-gated cation channel calcium and sodium [PTHR10037] (2-79)

pLDDT: mean 89.57, std 9.76, range [59.28, 96.56]